Protein AF-A0A7Y6ZZR4-F1 (afdb_monomer)

Nearest PDB structures (foldseek):
  5gpy-assembly1_A  TM=6.609E-01  e=8.053E-03  Homo sapiens
  7nw0-assembly1_W  TM=6.582E-01  e=1.436E-02  Homo sapiens
  8s55-assembly1_W  TM=6.607E-01  e=1.857E-02  Homo sapiens
  5wt1-assembly1_A  TM=3.727E-01  e=2.025E+00  Pyrococcus abyssi GE5
  1vzy-assembly1_A  TM=3.769E-01  e=7.808E+00  Bacillus subtilis subsp. subtilis str. 168

Secondary structure (DSSP, 8-state):
-----HHHHHHHHHHHHSS-EEHHHHHHTT-S-HHHHHHHHHHTT--EEEEEEEEE-TTS-EEEEEEEEEEPP----

Structure (mmCIF, N/CA/C/O backbone):
data_AF-A0A7Y6ZZR4-F1
#
_entry.id   AF-A0A7Y6ZZR4-F1
#
loop_
_atom_site.group_PDB
_atom_site.id
_atom_site.type_symbol
_atom_site.label_atom_id
_atom_site.label_alt_id
_atom_site.label_comp_id
_atom_site.label_asym_id
_atom_site.label_entity_id
_atom_site.label_seq_id
_atom_site.pdbx_PDB_ins_code
_atom_site.Cartn_x
_atom_site.Cartn_y
_atom_site.Cartn_z
_atom_site.occupancy
_atom_site.B_iso_or_equiv
_atom_site.auth_seq_id
_atom_site.auth_comp_id
_atom_site.auth_asym_id
_atom_site.auth_atom_id
_atom_site.pdbx_PDB_model_num
ATOM 1 N N . MET A 1 1 ? -20.307 -5.013 11.913 1.00 50.47 1 MET A N 1
ATOM 2 C CA . MET A 1 1 ? -18.921 -5.468 11.659 1.00 50.47 1 MET A CA 1
ATOM 3 C C . MET A 1 1 ? -18.636 -5.322 10.178 1.00 50.47 1 MET A C 1
ATOM 5 O O . MET A 1 1 ? -19.300 -5.989 9.392 1.00 50.47 1 MET A O 1
ATOM 9 N N . VAL A 1 2 ? -17.717 -4.441 9.781 1.00 60.62 2 VAL A N 1
ATOM 10 C CA . VAL A 1 2 ? -17.330 -4.367 8.370 1.00 60.62 2 VAL A CA 1
ATOM 11 C C . VAL A 1 2 ? -16.443 -5.567 8.052 1.00 60.62 2 VAL A C 1
ATOM 13 O O . VAL A 1 2 ? -15.400 -5.749 8.675 1.00 60.62 2 VAL A O 1
ATOM 16 N N . LYS A 1 3 ? -16.886 -6.426 7.131 1.00 72.88 3 LYS A N 1
ATOM 17 C CA . LYS A 1 3 ? -16.088 -7.562 6.668 1.00 72.88 3 LYS A CA 1
ATOM 18 C C . LYS A 1 3 ? -15.055 -7.053 5.666 1.00 72.88 3 LYS A C 1
ATOM 20 O O . LYS A 1 3 ? -15.418 -6.645 4.571 1.00 72.88 3 LYS A O 1
ATOM 25 N N . ILE A 1 4 ? -13.789 -7.082 6.069 1.00 81.50 4 ILE A N 1
ATOM 26 C CA . ILE A 1 4 ? -12.637 -6.848 5.196 1.00 81.50 4 ILE A CA 1
ATOM 27 C C . ILE A 1 4 ? -12.410 -8.095 4.334 1.00 81.50 4 ILE A C 1
ATOM 29 O O . ILE A 1 4 ? -12.419 -9.22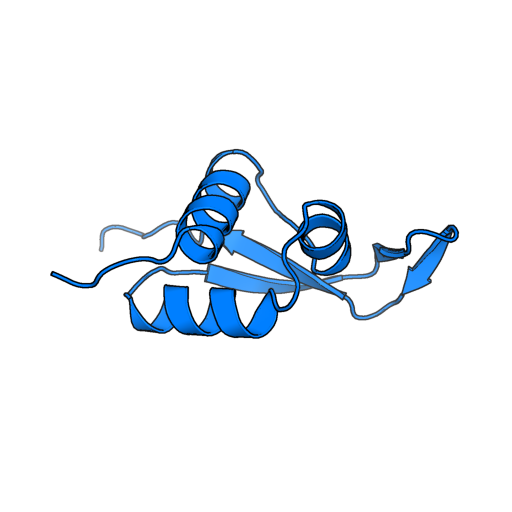0 4.841 1.00 81.50 4 ILE A O 1
ATOM 33 N N . THR A 1 5 ? -12.211 -7.898 3.034 1.00 88.94 5 THR A N 1
ATOM 34 C CA . THR A 1 5 ? -11.851 -8.959 2.084 1.00 88.94 5 THR A CA 1
ATOM 35 C C . THR A 1 5 ? -10.406 -9.425 2.284 1.00 88.94 5 THR A C 1
ATOM 37 O O . THR A 1 5 ? -9.585 -8.746 2.904 1.00 88.94 5 THR A O 1
ATOM 40 N N . TYR A 1 6 ? -10.063 -10.595 1.740 1.00 89.31 6 TYR A N 1
ATOM 41 C CA . TYR A 1 6 ? -8.696 -11.118 1.822 1.00 89.31 6 TYR A CA 1
ATOM 42 C C . TYR A 1 6 ? -7.667 -10.159 1.199 1.00 89.31 6 TYR A C 1
ATOM 44 O O . TYR A 1 6 ? -6.632 -9.896 1.808 1.00 89.31 6 TYR A O 1
ATOM 52 N N . GLU A 1 7 ? -7.971 -9.581 0.033 1.00 89.69 7 GLU A N 1
ATOM 53 C CA . GLU A 1 7 ? -7.077 -8.637 -0.648 1.00 89.69 7 GLU A CA 1
ATOM 54 C C . GLU A 1 7 ? -6.899 -7.332 0.139 1.00 89.69 7 GLU A C 1
ATOM 56 O O . GLU A 1 7 ? -5.785 -6.828 0.261 1.00 89.69 7 GLU A O 1
ATOM 61 N N . GLU A 1 8 ? -7.973 -6.803 0.731 1.00 91.12 8 GLU A N 1
ATOM 62 C CA . GLU A 1 8 ? -7.910 -5.631 1.612 1.00 91.12 8 GLU A CA 1
ATOM 63 C C . GLU A 1 8 ? -7.052 -5.901 2.853 1.00 91.12 8 GLU A C 1
ATOM 65 O O . GLU A 1 8 ? -6.226 -5.063 3.223 1.00 91.12 8 GLU A O 1
ATOM 70 N N . LYS A 1 9 ? -7.185 -7.087 3.462 1.00 91.50 9 LYS A N 1
ATOM 71 C CA . LYS A 1 9 ? -6.344 -7.508 4.591 1.00 91.50 9 LYS A CA 1
ATOM 72 C C . LYS A 1 9 ? -4.876 -7.618 4.183 1.00 91.50 9 LYS A C 1
ATOM 74 O O . LYS A 1 9 ? -4.005 -7.164 4.922 1.00 91.50 9 LYS A O 1
ATOM 79 N N . LEU A 1 10 ? -4.604 -8.195 3.014 1.00 92.44 10 LEU A N 1
ATOM 80 C CA . LEU A 1 10 ? -3.251 -8.342 2.486 1.00 92.44 10 LEU A CA 1
ATOM 81 C C . LEU A 1 10 ? -2.606 -6.977 2.224 1.00 92.44 10 LEU A C 1
ATOM 83 O O . LEU A 1 10 ? -1.483 -6.742 2.662 1.00 92.44 10 LEU A O 1
ATOM 87 N N . VAL A 1 11 ? -3.319 -6.056 1.567 1.00 92.81 11 VAL A N 1
ATOM 88 C CA . VAL A 1 11 ? -2.842 -4.681 1.342 1.00 92.81 11 VAL A CA 1
ATOM 89 C C . VAL A 1 11 ? -2.566 -3.982 2.666 1.00 92.81 11 VAL A C 1
ATOM 91 O O . VAL A 1 11 ? -1.504 -3.385 2.823 1.00 92.81 11 VAL A O 1
ATOM 94 N N . LEU A 1 12 ? -3.475 -4.085 3.636 1.00 91.38 12 LEU A N 1
ATOM 95 C CA . LEU A 1 12 ? -3.276 -3.489 4.952 1.00 91.38 12 LEU A CA 1
ATOM 96 C C . LEU A 1 12 ? -2.015 -4.034 5.634 1.00 91.38 12 LEU A C 1
ATOM 98 O O . LEU A 1 12 ? -1.189 -3.248 6.088 1.00 91.38 12 LEU A O 1
ATOM 102 N N . GLN A 1 13 ? -1.825 -5.355 5.642 1.00 91.94 13 GLN A N 1
ATOM 103 C CA . GLN A 1 13 ? -0.628 -5.982 6.203 1.00 91.94 13 GLN A CA 1
ATOM 104 C C . GLN A 1 13 ? 0.644 -5.505 5.487 1.00 91.94 13 GLN A C 1
ATOM 106 O O . GLN A 1 13 ? 1.629 -5.166 6.137 1.00 91.94 13 GLN A O 1
ATOM 111 N N . LEU A 1 14 ? 0.622 -5.409 4.155 1.00 92.38 14 LEU A N 1
ATOM 112 C CA . LEU A 1 14 ? 1.759 -4.913 3.378 1.00 92.38 14 LEU A CA 1
ATOM 113 C C . LEU A 1 14 ? 2.119 -3.469 3.732 1.00 92.38 14 LEU A C 1
ATOM 115 O O . LEU A 1 14 ? 3.306 -3.168 3.838 1.00 92.38 14 LEU A O 1
ATOM 119 N N . LEU A 1 15 ? 1.128 -2.603 3.944 1.00 91.44 15 LEU A N 1
ATOM 120 C CA . LEU A 1 15 ? 1.350 -1.214 4.351 1.00 91.44 15 LEU A CA 1
ATOM 121 C C . LEU A 1 15 ? 1.739 -1.067 5.834 1.00 91.44 15 LEU A C 1
ATOM 123 O O . LEU A 1 15 ? 2.310 -0.050 6.206 1.00 91.44 15 LEU A O 1
ATOM 127 N N . GLN A 1 16 ? 1.429 -2.052 6.684 1.00 90.19 16 GLN A N 1
ATOM 128 C CA . GLN A 1 16 ? 1.903 -2.104 8.074 1.00 90.19 16 GLN A CA 1
ATOM 129 C C . GLN A 1 16 ? 3.357 -2.573 8.158 1.00 90.19 16 GLN A C 1
ATOM 131 O O . GLN A 1 16 ? 4.135 -2.046 8.948 1.00 90.19 16 GLN A O 1
ATOM 136 N N . THR A 1 17 ? 3.732 -3.569 7.352 1.00 89.56 17 THR A N 1
ATOM 137 C CA . THR A 1 17 ? 5.094 -4.117 7.331 1.00 89.56 17 THR A CA 1
ATOM 138 C C . THR A 1 17 ? 6.073 -3.206 6.591 1.00 89.56 17 THR A C 1
ATOM 140 O O . THR A 1 17 ? 7.230 -3.096 6.987 1.00 89.56 17 THR A O 1
ATOM 143 N N . ASN A 1 18 ? 5.630 -2.551 5.515 1.00 89.06 18 ASN A N 1
ATOM 144 C CA . ASN A 1 18 ? 6.478 -1.703 4.681 1.00 89.06 18 ASN A CA 1
A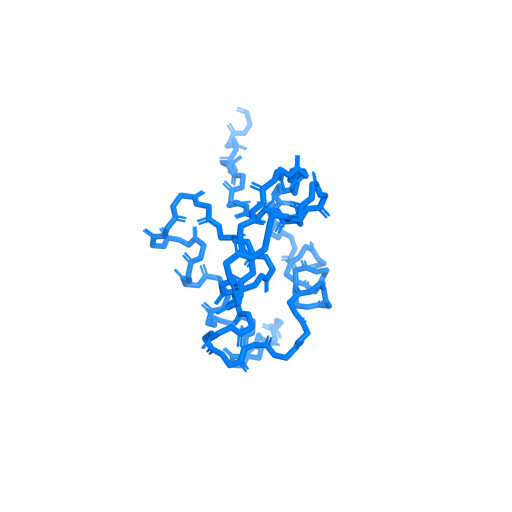TOM 145 C C . ASN A 1 18 ? 6.097 -0.235 4.866 1.00 89.06 18 ASN A C 1
ATOM 147 O O . ASN A 1 18 ? 4.920 0.105 4.864 1.00 89.06 18 ASN A O 1
ATOM 151 N N . LYS A 1 19 ? 7.095 0.654 4.941 1.00 84.25 19 LYS A N 1
ATOM 152 C CA . LYS A 1 19 ? 6.862 2.105 5.083 1.00 84.25 19 LYS A CA 1
ATOM 153 C C . LYS A 1 19 ? 6.019 2.692 3.942 1.00 84.25 19 LYS A C 1
ATOM 155 O O . LYS A 1 19 ? 5.272 3.642 4.153 1.00 84.25 19 LYS A O 1
ATOM 160 N N . GLU A 1 20 ? 6.173 2.155 2.735 1.00 91.56 20 GLU A N 1
ATOM 161 C CA . GLU A 1 20 ? 5.492 2.600 1.521 1.00 91.56 20 GLU A CA 1
ATOM 162 C C . GLU A 1 20 ? 5.396 1.427 0.534 1.00 91.56 20 GLU A C 1
ATOM 164 O O . GLU A 1 20 ? 6.293 0.583 0.498 1.00 91.56 20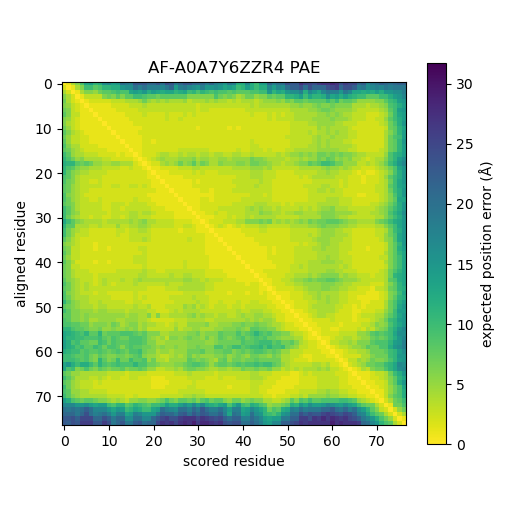 GLU A O 1
ATOM 169 N N . GLN A 1 21 ? 4.322 1.357 -0.251 1.00 94.12 21 GLN A N 1
ATOM 170 C CA . GLN A 1 21 ? 4.155 0.405 -1.354 1.00 94.12 21 GLN A CA 1
ATOM 171 C C . GLN A 1 21 ? 3.597 1.122 -2.577 1.00 94.12 21 GLN A C 1
ATOM 173 O O . GLN A 1 21 ? 2.646 1.894 -2.458 1.00 94.12 21 GLN A O 1
ATOM 178 N N . ASN A 1 22 ? 4.141 0.855 -3.759 1.00 93.69 22 ASN A N 1
ATOM 179 C CA . ASN A 1 22 ? 3.641 1.441 -4.998 1.00 93.69 22 ASN A CA 1
ATOM 180 C C . ASN A 1 22 ? 2.667 0.516 -5.749 1.00 93.69 22 ASN A C 1
ATOM 182 O O . ASN A 1 22 ? 2.576 -0.686 -5.495 1.00 93.69 22 ASN A O 1
ATOM 186 N N . THR A 1 23 ? 1.913 1.076 -6.699 1.00 92.19 23 THR A N 1
ATOM 187 C CA . THR A 1 23 ? 0.919 0.334 -7.495 1.00 92.19 23 THR A CA 1
ATOM 188 C C . THR A 1 23 ? 1.497 -0.903 -8.193 1.00 92.19 23 THR A C 1
ATOM 190 O O . THR A 1 23 ? 0.805 -1.917 -8.291 1.00 92.19 23 THR A O 1
ATOM 193 N N . PHE A 1 24 ? 2.736 -0.841 -8.689 1.00 91.00 24 PHE A N 1
ATOM 194 C CA . PHE A 1 24 ? 3.365 -1.970 -9.375 1.00 91.00 24 PHE A CA 1
ATOM 195 C C . PHE A 1 24 ? 3.771 -3.076 -8.404 1.00 91.00 24 PHE A C 1
ATOM 197 O O . PHE A 1 24 ? 3.525 -4.242 -8.697 1.00 91.00 24 PHE A O 1
ATOM 204 N N . GLU A 1 25 ? 4.306 -2.728 -7.234 1.00 90.75 25 GLU A N 1
ATOM 205 C CA . GLU A 1 25 ? 4.646 -3.695 -6.184 1.00 90.75 25 GLU A CA 1
ATOM 206 C C . GLU A 1 25 ? 3.411 -4.446 -5.683 1.00 90.75 25 GLU A C 1
ATOM 208 O O . GLU A 1 25 ? 3.443 -5.666 -5.530 1.00 90.75 25 GLU A O 1
ATOM 213 N N . LEU A 1 26 ? 2.296 -3.735 -5.484 1.00 92.12 26 LEU A N 1
ATOM 214 C CA . LEU A 1 26 ? 1.035 -4.360 -5.084 1.00 92.12 26 LEU A CA 1
ATOM 215 C C . LEU A 1 26 ? 0.533 -5.329 -6.165 1.00 92.12 26 LEU A C 1
ATOM 217 O O . LEU A 1 26 ? 0.170 -6.462 -5.854 1.00 92.12 26 LEU A O 1
ATOM 221 N N . ARG A 1 27 ? 0.590 -4.933 -7.443 1.00 90.56 27 ARG A N 1
ATOM 222 C CA . ARG A 1 27 ? 0.227 -5.817 -8.564 1.00 90.56 27 ARG A CA 1
ATOM 223 C C . ARG A 1 27 ? 1.133 -7.040 -8.668 1.00 90.56 27 ARG A C 1
ATOM 225 O O . ARG A 1 27 ? 0.632 -8.136 -8.895 1.00 90.56 27 ARG A O 1
ATOM 232 N N . ALA A 1 28 ? 2.437 -6.877 -8.454 1.00 89.31 28 ALA A N 1
ATOM 233 C CA . ALA A 1 28 ? 3.392 -7.985 -8.446 1.00 89.31 28 ALA A CA 1
ATOM 234 C C . ALA A 1 28 ? 3.111 -8.998 -7.320 1.00 89.31 28 ALA A C 1
ATOM 236 O O . ALA A 1 28 ? 3.419 -10.176 -7.460 1.00 89.31 28 ALA A O 1
ATOM 237 N N . LYS A 1 29 ? 2.472 -8.561 -6.227 1.00 88.88 29 LYS A N 1
ATOM 238 C CA . LYS A 1 29 ? 2.015 -9.411 -5.116 1.00 88.88 29 LYS A CA 1
ATOM 239 C C . LYS A 1 29 ? 0.625 -10.029 -5.342 1.00 88.88 29 LYS A C 1
ATOM 241 O O . LYS A 1 29 ? 0.056 -10.590 -4.412 1.00 88.88 29 LYS A O 1
ATOM 246 N N . GLY A 1 30 ? 0.077 -9.928 -6.555 1.00 89.75 30 GLY A 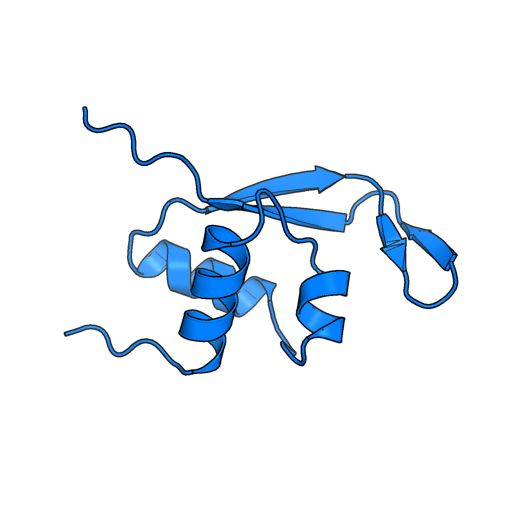N 1
ATOM 247 C CA . GLY A 1 30 ? -1.204 -10.531 -6.935 1.00 89.75 30 GLY A CA 1
ATOM 248 C C . GLY A 1 30 ? -2.430 -9.644 -6.703 1.00 89.75 30 GLY A C 1
ATOM 249 O O . GLY A 1 30 ? -3.549 -10.104 -6.902 1.00 89.75 30 GLY A O 1
ATOM 250 N N . I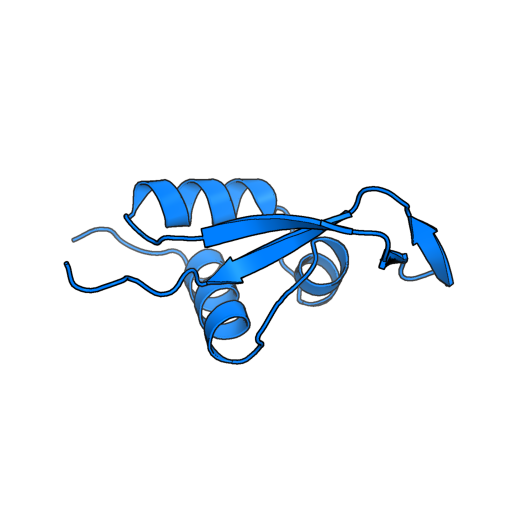LE A 1 31 ? -2.252 -8.377 -6.318 1.00 91.12 31 ILE A N 1
ATOM 251 C CA . ILE A 1 31 ? -3.369 -7.454 -6.088 1.00 91.12 31 ILE A CA 1
ATOM 252 C C . ILE A 1 31 ? -3.772 -6.810 -7.416 1.00 91.12 31 ILE A C 1
ATOM 254 O O . ILE A 1 31 ? -3.104 -5.898 -7.909 1.00 91.12 31 ILE A O 1
ATOM 258 N N . ALA A 1 32 ? -4.877 -7.268 -8.003 1.00 88.19 32 ALA A N 1
ATOM 259 C CA . ALA A 1 32 ? -5.284 -6.848 -9.344 1.00 88.19 32 ALA A CA 1
ATOM 260 C C . ALA A 1 32 ? -5.675 -5.359 -9.407 1.00 88.19 32 ALA A C 1
ATOM 262 O O . ALA A 1 32 ? -5.279 -4.636 -10.329 1.00 88.19 32 ALA A O 1
ATOM 263 N N . ASN A 1 33 ? -6.421 -4.876 -8.405 1.00 91.00 33 ASN A N 1
ATOM 264 C CA . ASN A 1 33 ? -6.942 -3.509 -8.376 1.00 91.00 33 ASN A CA 1
ATOM 265 C C . ASN A 1 33 ? -6.594 -2.762 -7.073 1.00 91.00 33 ASN A C 1
ATOM 267 O O . ASN A 1 33 ? -7.471 -2.506 -6.242 1.00 91.00 33 ASN A O 1
ATOM 271 N N . PRO A 1 34 ? -5.319 -2.364 -6.896 1.00 92.38 34 PRO A N 1
ATOM 272 C CA . PRO A 1 34 ? -4.870 -1.697 -5.678 1.00 92.38 34 PRO A CA 1
ATOM 273 C C . PRO A 1 34 ? -5.618 -0.384 -5.421 1.00 92.38 34 PRO A C 1
ATOM 275 O O . PRO A 1 34 ? -5.979 -0.116 -4.285 1.00 92.38 34 PRO A O 1
ATOM 278 N N . ASN A 1 35 ? -5.940 0.408 -6.451 1.00 92.06 35 ASN A N 1
ATOM 279 C CA . ASN A 1 35 ? -6.67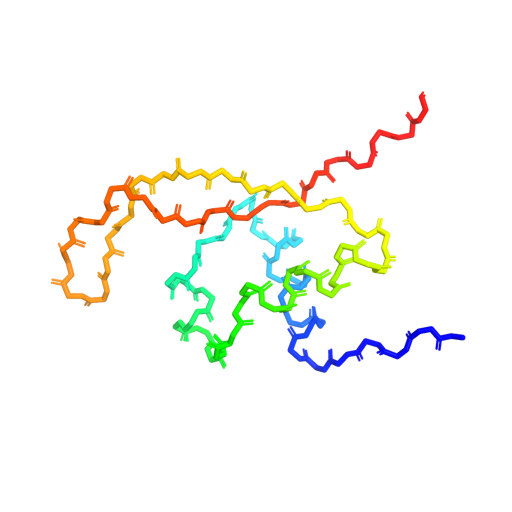7 1.665 -6.263 1.00 92.06 35 ASN A CA 1
ATOM 280 C C . ASN A 1 35 ? -8.049 1.448 -5.614 1.00 92.06 35 ASN A C 1
ATOM 282 O O . ASN A 1 35 ? -8.398 2.159 -4.674 1.00 92.06 35 ASN A O 1
ATOM 286 N N . ASN A 1 36 ? -8.809 0.457 -6.087 1.00 93.25 36 ASN A N 1
ATOM 287 C CA . ASN A 1 36 ? -10.122 0.160 -5.522 1.00 93.25 36 ASN A CA 1
ATOM 288 C C . ASN A 1 36 ? -10.016 -0.310 -4.065 1.00 93.25 36 ASN A C 1
ATOM 290 O O . ASN A 1 36 ? -10.770 0.152 -3.213 1.00 93.25 36 ASN A O 1
ATOM 294 N N . ILE A 1 37 ? -9.027 -1.156 -3.765 1.00 93.44 37 ILE A N 1
ATOM 295 C CA . ILE A 1 37 ? -8.770 -1.638 -2.403 1.00 93.44 37 ILE A CA 1
ATOM 296 C C . ILE A 1 37 ? -8.392 -0.485 -1.470 1.00 93.44 37 ILE A C 1
ATOM 298 O O . ILE A 1 37 ? -8.959 -0.361 -0.390 1.00 93.44 37 ILE A O 1
ATOM 302 N N . ILE A 1 38 ? -7.496 0.409 -1.889 1.00 93.94 38 ILE A N 1
ATOM 303 C CA . ILE A 1 38 ? -7.117 1.584 -1.094 1.00 93.94 38 ILE A CA 1
ATOM 304 C C . ILE A 1 38 ? -8.330 2.496 -0.854 1.00 93.94 38 ILE A C 1
ATOM 306 O O . ILE A 1 38 ? -8.524 2.978 0.263 1.00 93.94 38 ILE A O 1
ATOM 310 N N . CYS A 1 39 ? -9.177 2.707 -1.867 1.00 93.50 39 CYS A N 1
ATOM 311 C CA . CYS A 1 39 ? -10.427 3.453 -1.715 1.00 93.50 39 CYS A CA 1
ATOM 312 C C . CYS A 1 39 ? -11.377 2.797 -0.708 1.00 93.50 39 CYS A C 1
ATOM 314 O O . CYS A 1 39 ? -11.962 3.500 0.114 1.00 93.50 39 CYS A O 1
ATOM 316 N N . ASN A 1 40 ? -11.519 1.472 -0.735 1.00 92.25 40 ASN A N 1
ATOM 317 C CA . ASN A 1 40 ? -12.330 0.759 0.243 1.00 92.25 40 ASN A CA 1
ATOM 318 C C . ASN A 1 40 ? -11.751 0.886 1.650 1.00 92.25 40 ASN A C 1
ATOM 320 O O . ASN A 1 40 ? -12.470 1.299 2.551 1.00 92.25 40 ASN A O 1
ATOM 324 N N . LEU A 1 41 ? -10.452 0.642 1.836 1.00 90.94 41 LEU A N 1
ATOM 325 C CA . LEU A 1 41 ? -9.785 0.786 3.133 1.00 90.94 41 LEU A CA 1
ATOM 326 C C . LEU A 1 41 ? -9.975 2.198 3.721 1.00 90.94 41 LEU A C 1
ATOM 328 O O . LEU A 1 41 ? -10.247 2.333 4.912 1.00 90.94 41 LEU A O 1
ATOM 332 N N . ARG A 1 42 ? -9.940 3.249 2.890 1.00 92.12 42 ARG A N 1
ATOM 333 C CA . ARG A 1 42 ? -10.280 4.621 3.313 1.00 92.12 42 ARG A CA 1
ATOM 334 C C . ARG A 1 42 ? -11.729 4.769 3.769 1.00 92.12 42 ARG A C 1
ATOM 336 O O . ARG A 1 42 ? -11.975 5.408 4.786 1.00 92.12 42 ARG A O 1
ATOM 343 N N . LYS A 1 43 ? -12.686 4.162 3.057 1.00 90.38 43 LYS A N 1
ATOM 344 C CA . LYS A 1 43 ? -14.103 4.131 3.474 1.00 90.38 43 LYS A CA 1
ATOM 345 C C . LYS A 1 43 ? -14.301 3.402 4.806 1.00 90.38 43 LYS A C 1
ATOM 347 O O . LYS A 1 43 ? -15.262 3.692 5.506 1.00 90.38 43 LYS A O 1
ATOM 352 N N . LEU A 1 44 ? -13.390 2.497 5.172 1.00 87.94 44 LEU A N 1
ATOM 353 C CA . LEU A 1 44 ? -13.369 1.834 6.481 1.00 87.94 44 LEU A CA 1
ATOM 354 C C . LEU A 1 44 ? -12.755 2.691 7.597 1.00 87.94 44 LEU A C 1
ATOM 356 O O . LEU A 1 44 ? -12.641 2.220 8.724 1.00 87.94 44 LEU A O 1
ATOM 360 N N . GLY A 1 45 ? -12.354 3.929 7.298 1.00 89.44 45 GLY A N 1
ATOM 361 C CA . GLY A 1 45 ? -11.760 4.856 8.259 1.00 89.44 45 GLY A CA 1
ATOM 362 C C . GLY A 1 45 ? -10.236 4.777 8.353 1.00 89.44 45 GLY A C 1
ATOM 363 O O . GLY A 1 45 ? -9.643 5.475 9.172 1.00 89.44 45 GLY A O 1
ATOM 364 N N . LEU A 1 46 ? -9.567 3.969 7.521 1.00 89.25 46 LEU A N 1
ATOM 365 C CA . LEU A 1 46 ? -8.106 3.910 7.523 1.00 89.25 46 LEU A CA 1
ATOM 366 C C . LEU A 1 46 ? -7.514 5.138 6.828 1.00 89.25 46 LEU A C 1
ATOM 368 O O . LEU A 1 46 ? -7.822 5.453 5.675 1.00 89.25 46 LEU A O 1
ATOM 372 N N . LYS A 1 47 ? -6.581 5.800 7.512 1.00 91.12 47 LYS A N 1
ATOM 373 C CA . LYS A 1 47 ? -5.826 6.918 6.950 1.00 91.12 47 LYS A CA 1
ATOM 374 C C . LYS A 1 47 ? -4.708 6.383 6.059 1.00 91.12 47 LYS A C 1
ATOM 376 O O . LYS A 1 47 ? -3.638 6.031 6.538 1.00 91.12 47 LYS A O 1
ATOM 381 N N . ILE A 1 48 ? -4.954 6.326 4.753 1.00 92.44 48 ILE A N 1
ATOM 382 C CA . ILE A 1 48 ? -3.941 5.945 3.758 1.00 92.44 48 ILE A CA 1
ATOM 383 C C . ILE A 1 48 ? -3.547 7.170 2.942 1.00 92.44 48 ILE A C 1
ATOM 385 O O . ILE A 1 48 ? -4.385 7.751 2.245 1.00 92.44 48 ILE A O 1
ATOM 389 N N . ILE A 1 49 ? -2.267 7.528 2.990 1.00 93.12 49 ILE A N 1
ATOM 390 C CA . ILE A 1 49 ? -1.684 8.632 2.228 1.00 93.12 49 ILE A CA 1
ATOM 391 C C . ILE A 1 49 ? -1.295 8.107 0.846 1.00 93.12 49 ILE A C 1
ATOM 393 O O . ILE A 1 49 ? -0.766 7.005 0.723 1.00 93.12 49 ILE A O 1
ATOM 397 N N . THR A 1 50 ? -1.570 8.890 -0.198 1.00 94.19 50 THR A N 1
ATOM 398 C CA . THR A 1 50 ? -1.088 8.606 -1.554 1.00 94.19 50 THR A CA 1
ATOM 399 C C . THR A 1 50 ? -0.194 9.738 -2.015 1.00 94.19 50 THR A C 1
ATOM 401 O O . THR A 1 50 ? -0.638 10.880 -2.068 1.00 94.19 50 THR A O 1
ATOM 404 N N . ASN A 1 51 ? 1.031 9.404 -2.399 1.00 92.62 51 ASN A N 1
ATOM 405 C CA . ASN A 1 51 ? 1.950 10.311 -3.072 1.00 92.62 51 ASN A CA 1
ATOM 406 C C . ASN A 1 51 ? 2.218 9.800 -4.483 1.00 92.62 51 ASN A C 1
ATOM 408 O O . ASN A 1 51 ? 2.189 8.594 -4.722 1.00 92.62 51 ASN A O 1
ATOM 412 N N . GLN A 1 52 ? 2.494 10.701 -5.419 1.00 94.19 52 GLN A N 1
ATOM 413 C CA . GLN A 1 52 ? 2.958 10.310 -6.744 1.00 94.19 52 GLN A CA 1
ATOM 414 C C . GLN A 1 52 ? 4.471 10.440 -6.806 1.00 94.19 52 GLN A C 1
ATOM 416 O O . GLN A 1 52 ? 5.017 11.506 -6.522 1.00 94.19 52 GLN A O 1
ATOM 421 N N . LYS A 1 53 ? 5.147 9.347 -7.151 1.00 92.06 53 LYS A N 1
ATOM 422 C CA . LYS A 1 53 ? 6.601 9.313 -7.303 1.00 92.06 53 LYS A CA 1
ATOM 423 C C . LYS A 1 53 ? 6.978 8.528 -8.556 1.00 92.06 53 LYS A C 1
ATOM 425 O O . LYS A 1 53 ? 6.190 7.703 -9.032 1.00 92.06 53 LYS A O 1
ATOM 430 N N . PRO A 1 54 ? 8.172 8.774 -9.111 1.00 92.00 54 PRO A N 1
ATOM 431 C CA . PRO A 1 54 ? 8.703 7.912 -10.139 1.00 92.00 54 PRO A CA 1
ATOM 432 C C . PRO A 1 54 ? 8.982 6.510 -9.583 1.00 92.00 54 PRO A C 1
ATOM 434 O O . PRO A 1 54 ? 9.604 6.386 -8.530 1.00 92.00 54 PRO A O 1
ATOM 437 N N . ALA A 1 55 ? 8.578 5.465 -10.302 1.00 90.69 55 ALA A N 1
ATOM 438 C CA . ALA A 1 55 ? 8.966 4.088 -9.998 1.00 90.69 55 ALA A CA 1
ATOM 439 C C . ALA A 1 55 ? 9.302 3.322 -11.279 1.00 90.69 55 ALA A C 1
ATOM 441 O O . ALA A 1 55 ? 8.843 3.672 -12.371 1.00 90.69 55 ALA A O 1
ATOM 442 N N . LEU A 1 56 ? 10.122 2.284 -11.143 1.00 89.44 56 LEU A N 1
ATOM 443 C CA . LEU A 1 56 ? 10.432 1.368 -12.234 1.00 89.44 56 LEU A CA 1
ATOM 444 C C . LEU A 1 56 ? 9.294 0.354 -12.381 1.00 89.44 56 LEU A C 1
ATOM 446 O O . LEU A 1 56 ? 8.788 -0.165 -11.386 1.00 89.44 56 LEU A O 1
ATOM 450 N N . ASP A 1 57 ? 8.884 0.084 -13.617 1.00 84.62 57 ASP A N 1
ATOM 451 C CA . ASP A 1 57 ? 8.000 -1.042 -13.902 1.00 84.62 57 ASP A CA 1
ATOM 452 C C . ASP A 1 57 ? 8.777 -2.370 -13.965 1.00 84.62 57 ASP A C 1
ATOM 454 O O . ASP A 1 57 ? 10.006 -2.405 -13.888 1.00 84.62 57 ASP A O 1
ATOM 458 N N . ALA A 1 58 ? 8.052 -3.482 -14.114 1.00 81.75 58 ALA A N 1
ATOM 459 C CA . ALA A 1 58 ? 8.633 -4.825 -14.195 1.00 81.75 58 ALA A CA 1
ATOM 460 C C . ALA A 1 58 ? 9.612 -5.019 -15.375 1.00 81.75 58 ALA A C 1
ATOM 462 O O . ALA A 1 58 ? 10.345 -6.001 -15.400 1.00 81.75 58 ALA A O 1
ATOM 463 N N . PHE A 1 59 ? 9.640 -4.092 -16.339 1.00 85.06 59 PHE A N 1
ATOM 464 C CA . PHE A 1 59 ? 10.535 -4.105 -17.498 1.00 85.06 59 PHE A CA 1
ATOM 465 C C . PHE A 1 59 ? 11.672 -3.078 -17.365 1.00 85.06 59 PHE A C 1
ATOM 467 O O . PHE A 1 59 ? 12.331 -2.753 -18.353 1.00 85.06 59 PHE A O 1
ATOM 474 N N . GLY A 1 60 ? 11.882 -2.527 -16.165 1.00 86.25 60 GLY A N 1
ATOM 475 C CA . GLY A 1 60 ? 12.932 -1.549 -15.883 1.00 86.25 60 GLY A CA 1
ATOM 476 C C . GLY A 1 60 ? 12.675 -0.161 -16.473 1.00 86.25 60 GLY A C 1
ATOM 477 O O . GLY A 1 60 ? 13.587 0.664 -16.502 1.00 86.25 60 GLY A O 1
ATOM 478 N N . ARG A 1 61 ? 11.458 0.140 -16.950 1.00 88.62 61 ARG A N 1
ATOM 479 C CA . ARG A 1 61 ? 11.138 1.465 -17.499 1.00 88.62 61 ARG A CA 1
ATOM 480 C C . ARG A 1 61 ? 10.666 2.396 -16.391 1.00 88.62 61 ARG A C 1
ATOM 482 O O . ARG A 1 61 ? 9.779 2.058 -15.608 1.00 88.62 61 ARG A O 1
ATOM 489 N N . LEU A 1 62 ? 11.215 3.608 -16.368 1.00 91.38 62 LEU A N 1
ATOM 490 C CA . LEU A 1 62 ? 10.825 4.635 -15.408 1.00 91.38 62 LEU A CA 1
ATOM 491 C C . LEU A 1 62 ? 9.443 5.210 -15.741 1.00 91.38 62 LEU A C 1
ATOM 493 O O . LEU A 1 62 ? 9.225 5.799 -16.801 1.00 91.38 62 LEU A O 1
ATOM 497 N N . ARG A 1 63 ? 8.516 5.102 -14.793 1.00 90.81 63 ARG A N 1
ATOM 498 C CA . ARG A 1 63 ? 7.187 5.717 -14.840 1.00 90.81 63 ARG A CA 1
ATOM 499 C C . ARG A 1 63 ? 7.167 6.881 -13.868 1.00 90.81 63 ARG A C 1
ATOM 501 O O . ARG A 1 63 ? 7.396 6.676 -12.689 1.00 90.81 63 ARG A O 1
ATOM 508 N N . ARG A 1 64 ? 6.908 8.101 -14.348 1.00 88.38 64 ARG A N 1
ATOM 509 C CA . ARG A 1 64 ? 7.080 9.342 -13.563 1.00 88.38 64 ARG A CA 1
ATOM 510 C C . ARG A 1 64 ? 5.957 9.647 -12.560 1.00 88.38 64 ARG A C 1
ATOM 512 O O . ARG A 1 64 ? 6.161 10.476 -11.685 1.00 88.38 64 ARG A O 1
ATOM 519 N N . GLY A 1 65 ? 4.802 8.993 -12.676 1.00 87.62 65 GLY A N 1
ATOM 520 C CA . GLY A 1 65 ? 3.608 9.286 -11.873 1.00 87.62 65 GLY A CA 1
ATOM 521 C C . GLY A 1 65 ? 2.949 8.025 -11.331 1.00 87.62 65 GLY A C 1
ATOM 522 O O . GLY A 1 65 ? 1.808 7.727 -11.672 1.00 87.62 65 GLY A O 1
ATOM 523 N N . VAL A 1 66 ? 3.683 7.250 -10.535 1.00 92.00 66 VAL A N 1
ATOM 524 C CA . VAL A 1 66 ? 3.168 6.028 -9.907 1.00 92.00 66 VAL A CA 1
ATOM 525 C C . VAL A 1 66 ? 2.599 6.386 -8.547 1.00 92.00 66 VAL A C 1
ATOM 527 O O . VAL A 1 66 ? 3.177 7.204 -7.835 1.00 92.00 66 VAL A O 1
ATOM 530 N N . ALA A 1 67 ? 1.460 5.800 -8.179 1.00 93.69 67 ALA A N 1
ATOM 531 C CA . ALA A 1 67 ? 0.891 6.002 -6.857 1.00 93.69 67 ALA A CA 1
ATOM 532 C C . ALA A 1 67 ? 1.642 5.147 -5.828 1.00 93.69 67 ALA A C 1
ATOM 534 O O . ALA A 1 67 ? 1.771 3.932 -5.977 1.00 93.69 67 ALA A O 1
ATOM 535 N N . HIS A 1 68 ? 2.131 5.816 -4.794 1.00 94.38 68 HIS A N 1
ATOM 536 C CA . HIS A 1 68 ? 2.794 5.256 -3.631 1.00 94.38 68 HIS A CA 1
ATOM 537 C C . HIS A 1 68 ? 1.881 5.445 -2.427 1.00 94.38 68 HIS A C 1
ATOM 539 O O . HIS A 1 68 ? 1.439 6.560 -2.146 1.00 94.38 68 HIS A O 1
ATOM 545 N N . TYR A 1 69 ? 1.581 4.352 -1.742 1.00 94.44 69 TYR A N 1
ATOM 546 C CA . TYR A 1 69 ? 0.662 4.300 -0.619 1.00 94.44 69 TYR A CA 1
ATOM 547 C C . TYR A 1 69 ? 1.436 4.050 0.667 1.00 94.44 69 TYR A C 1
ATOM 549 O O . TYR A 1 69 ? 2.312 3.187 0.716 1.00 94.44 69 TYR A O 1
ATOM 557 N N . SER A 1 70 ? 1.074 4.768 1.718 1.00 92.88 70 SER A N 1
ATOM 558 C CA . SER A 1 70 ? 1.591 4.551 3.065 1.00 92.88 70 SER A CA 1
ATOM 559 C C . SER A 1 70 ? 0.468 4.694 4.081 1.00 92.88 70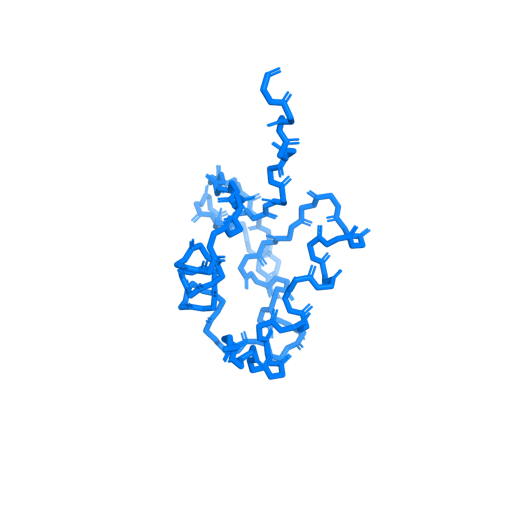 SER A C 1
ATOM 561 O O . SER A 1 70 ? -0.507 5.425 3.859 1.00 92.88 70 SER A O 1
ATOM 563 N N . LEU A 1 71 ? 0.581 3.984 5.204 1.00 91.19 71 LEU A N 1
ATOM 564 C CA . LEU A 1 71 ? -0.289 4.257 6.340 1.00 91.19 71 LEU A CA 1
ATOM 565 C C . LEU A 1 71 ? 0.071 5.632 6.888 1.00 91.19 71 LEU A C 1
ATOM 567 O O . LEU A 1 71 ? 1.213 5.897 7.262 1.00 91.19 71 LEU A O 1
ATOM 571 N N . GLY A 1 72 ? -0.917 6.517 6.918 1.00 82.38 72 GLY A N 1
ATOM 572 C CA . GLY A 1 72 ? -0.811 7.721 7.710 1.00 82.38 72 GLY A 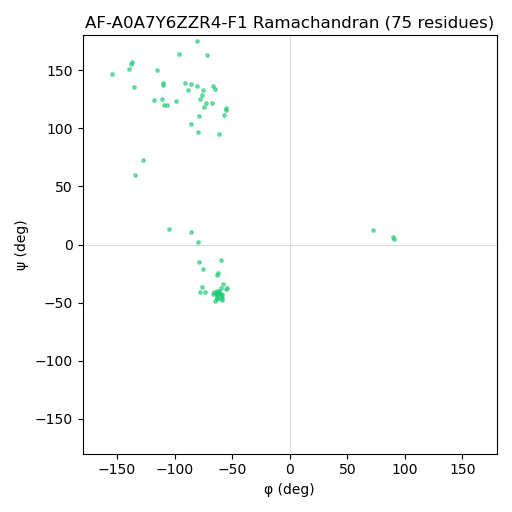CA 1
ATOM 573 C C . GLY A 1 72 ? -0.781 7.317 9.173 1.00 82.38 72 GLY A C 1
ATOM 574 O O . GLY A 1 72 ? -1.569 6.475 9.604 1.00 82.38 72 GLY A O 1
ATOM 575 N N . VAL A 1 73 ? 0.104 7.940 9.945 1.00 69.31 73 VAL A N 1
ATOM 576 C CA . VAL A 1 73 ? -0.053 7.934 11.395 1.00 69.31 73 VAL A CA 1
ATOM 577 C C . VAL A 1 73 ? -1.447 8.483 11.697 1.00 69.31 73 VAL A C 1
ATOM 579 O O . VAL A 1 73 ? -1.791 9.614 11.325 1.00 69.31 73 VAL A O 1
ATOM 582 N N . ALA A 1 74 ? -2.283 7.642 12.304 1.00 50.66 74 ALA A N 1
ATOM 583 C CA . ALA A 1 74 ? -3.393 8.127 13.092 1.00 50.66 74 ALA A CA 1
ATOM 584 C C . ALA A 1 74 ? -2.736 8.929 14.215 1.00 50.66 74 ALA A C 1
ATOM 586 O O . ALA A 1 74 ? -2.224 8.359 15.175 1.00 50.66 74 ALA A O 1
ATOM 587 N N . GLY A 1 75 ? -2.625 10.244 14.024 1.00 42.66 75 GLY A N 1
ATOM 588 C CA . GLY A 1 75 ? -2.479 11.124 15.166 1.00 42.66 75 GLY A CA 1
ATOM 589 C C . GLY A 1 75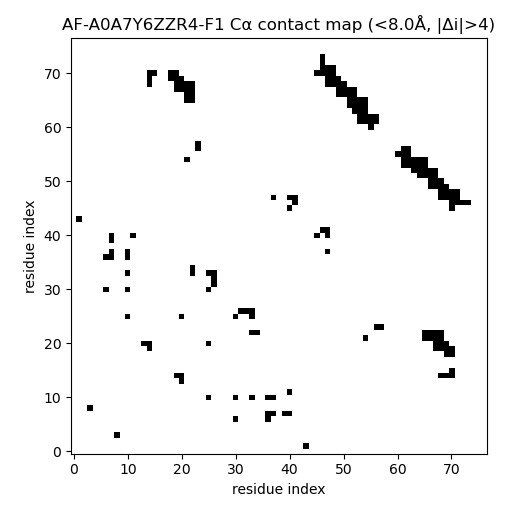 ? -3.700 10.845 16.024 1.00 42.66 75 GLY A C 1
ATOM 590 O O . GLY A 1 75 ? -4.819 11.079 15.568 1.00 42.66 75 GLY A O 1
ATOM 591 N N . ASN A 1 76 ? -3.485 10.243 17.192 1.00 39.56 76 ASN A N 1
ATOM 592 C CA . ASN A 1 76 ? -4.349 10.570 18.310 1.00 39.56 76 ASN A CA 1
ATOM 593 C C . ASN A 1 76 ? -4.239 12.089 18.443 1.00 39.56 76 ASN A C 1
ATOM 595 O O . ASN A 1 76 ? -3.122 12.584 18.574 1.00 39.56 76 ASN A O 1
ATOM 599 N N . GLU A 1 77 ? -5.376 12.737 18.205 1.00 37.66 77 GLU A N 1
ATOM 600 C CA . GLU A 1 77 ? -5.793 14.067 18.670 1.00 37.66 77 GLU A CA 1
ATOM 601 C C . GLU A 1 77 ? -4.685 15.068 19.030 1.00 37.66 77 GLU A C 1
ATOM 603 O O . GLU A 1 77 ? -3.981 14.876 20.045 1.00 37.66 77 GLU A O 1
#

Sequence (77 aa):
MVKITYEEKLVLQLLQTNKEQNTFELRAKGIANPNNIICNLRKLGLKIITNQKPALDAFGRLRRGVAHYSLGVAGNE

Solvent-accessible surface area (backbone atoms only — not comparable to full-atom values): 4673 Å² total; per-residue (Å²): 133,88,83,76,50,72,67,47,50,49,52,51,51,50,35,71,76,30,83,59,47,37,58,66,61,44,40,74,72,70,38,88,57,56,69,61,41,53,53,50,45,40,76,73,71,46,57,67,44,76,47,72,40,68,44,67,48,100,84,70,48,80,38,73,74,36,52,31,36,23,63,44,80,79,72,78,128

pLDDT: mean 86.67, std 12.47, range [37.66, 94.44]

Mean predicted aligned error: 5.25 Å

Foldseek 3Di:
DDDDDPLLVVVVVVQVVDQKDWPQRSVVVVNPCVPVSVVVVVVVVFAKDWDFAWDAHPVRDIDGGIIMIHGDPPPPD

Radius of gyration: 12.81 Å; Cα contacts (8 Å, |Δi|>4): 98; chains: 1; bounding box: 32×25×36 Å